Protein AF-A0AAV6Y197-F1 (afdb_monomer)

Radius of gyration: 21.22 Å; Cα contacts (8 Å, |Δi|>4): 62; chains: 1; bounding box: 51×35×57 Å

Sequence (113 aa):
MANDCEKQSDVDSFADTYMKIGVFINETTAGVHAKMVNIRNQAKENGSEVSEREIVKQTLGKRIGYEKGLGYGVVPSKYIKRSTCESLQVEALKEKLSITKEELQDATSRIKS

Organism: NCBI:txid168488

Mean predicted aligned error: 14.8 Å

Secondary structure (DSSP, 8-state):
---------HHHHHHHHHEETTEESSHHHHHHHHHHHHHHHHHHHTT----HHHHHHHHH-EETTEESSSS-----TT-S-----THHHHHHHHHHHHHHHHHHHHHHHHHH-

Foldseek 3Di:
DDPPPPPQQLLNLLCVVQDDPNHGVDPVSVVLSVQLVVVVVVCVVVVHDDGSLNSQCVSQPDDVQDRPRSPPPRPPPVPPDDPPCVVVVVVVVVVVVVVVVVVVVVVVVVVVD

Structure (mmCIF, N/CA/C/O backbone):
data_AF-A0AAV6Y197-F1
#
_entry.id   AF-A0AAV6Y197-F1
#
loop_
_atom_site.group_PDB
_atom_site.id
_atom_site.type_symbol
_atom_site.label_atom_id
_atom_site.label_alt_id
_atom_site.label_comp_id
_atom_site.label_asym_id
_atom_site.label_entity_id
_atom_site.label_seq_id
_atom_site.pdbx_PDB_ins_code
_atom_site.Cartn_x
_atom_site.Cartn_y
_atom_site.Cartn_z
_atom_site.occupancy
_atom_site.B_iso_or_equiv
_atom_site.auth_seq_id
_atom_site.auth_comp_id
_atom_site.auth_asym_id
_atom_site.auth_atom_id
_atom_site.pdbx_PDB_model_num
ATOM 1 N N . MET A 1 1 ? 28.888 -10.326 6.689 1.00 34.94 1 MET A N 1
ATOM 2 C CA . MET A 1 1 ? 27.894 -9.491 7.393 1.00 34.94 1 MET A CA 1
ATOM 3 C C . MET A 1 1 ? 26.581 -9.741 6.681 1.00 34.94 1 MET A C 1
ATOM 5 O O . MET A 1 1 ? 26.529 -9.533 5.477 1.00 34.94 1 MET A O 1
ATOM 9 N N . ALA A 1 2 ? 25.623 -10.387 7.346 1.00 41.53 2 ALA A N 1
ATOM 10 C CA . ALA A 1 2 ? 24.343 -10.715 6.728 1.00 41.53 2 ALA A CA 1
ATOM 11 C C . ALA A 1 2 ? 23.599 -9.401 6.479 1.00 41.53 2 ALA A C 1
ATOM 13 O O . ALA A 1 2 ? 23.417 -8.630 7.415 1.00 41.53 2 ALA A O 1
ATOM 14 N N . ASN A 1 3 ? 23.255 -9.121 5.224 1.00 40.81 3 ASN A N 1
ATOM 15 C CA . ASN A 1 3 ? 22.403 -7.988 4.897 1.00 40.81 3 ASN A CA 1
ATOM 16 C C . ASN A 1 3 ? 21.025 -8.296 5.478 1.00 40.81 3 ASN A C 1
ATOM 18 O O . ASN A 1 3 ? 20.341 -9.202 4.995 1.00 40.81 3 ASN A O 1
ATOM 22 N N . ASP A 1 4 ? 20.660 -7.592 6.544 1.00 43.62 4 ASP A N 1
ATOM 23 C CA . ASP A 1 4 ? 19.300 -7.590 7.049 1.00 43.62 4 ASP A CA 1
ATOM 24 C C . ASP A 1 4 ? 18.406 -7.091 5.914 1.00 43.62 4 ASP A C 1
ATOM 26 O O . ASP A 1 4 ? 18.463 -5.937 5.498 1.00 43.62 4 ASP A O 1
ATOM 30 N N . CYS A 1 5 ? 17.645 -8.019 5.337 1.00 46.06 5 CYS A N 1
ATOM 31 C CA . CYS A 1 5 ? 16.545 -7.720 4.440 1.00 46.06 5 CYS A CA 1
ATOM 32 C C . CYS A 1 5 ? 15.578 -6.857 5.247 1.00 46.06 5 CYS A C 1
ATOM 34 O O . CYS A 1 5 ? 14.839 -7.378 6.086 1.00 46.06 5 CYS A O 1
ATOM 36 N N . GLU A 1 6 ? 15.675 -5.541 5.063 1.00 50.16 6 GLU A N 1
ATOM 37 C CA . GLU A 1 6 ? 14.764 -4.560 5.632 1.00 50.16 6 GLU A CA 1
ATOM 38 C C . GLU A 1 6 ? 13.358 -5.027 5.256 1.00 50.16 6 GLU A C 1
ATOM 40 O O . GLU A 1 6 ? 12.983 -5.061 4.082 1.00 50.16 6 GLU A O 1
ATOM 45 N N . LYS A 1 7 ? 12.626 -5.565 6.235 1.00 58.94 7 LYS A N 1
ATOM 46 C CA . LYS A 1 7 ? 11.301 -6.119 5.981 1.00 58.94 7 LYS A CA 1
ATOM 47 C C . LYS A 1 7 ? 10.396 -4.941 5.661 1.00 58.94 7 LYS A C 1
ATOM 49 O O . LYS A 1 7 ? 9.956 -4.257 6.582 1.00 58.94 7 LYS A O 1
ATOM 54 N N . GLN A 1 8 ? 10.141 -4.719 4.373 1.00 67.31 8 GLN A N 1
ATOM 55 C CA . GLN A 1 8 ? 9.135 -3.771 3.912 1.00 67.31 8 GLN A CA 1
ATOM 56 C C . GLN A 1 8 ? 7.836 -4.048 4.673 1.00 67.31 8 GLN A C 1
ATOM 58 O O . GLN A 1 8 ? 7.389 -5.196 4.763 1.00 67.31 8 GLN A O 1
ATOM 63 N N . SER A 1 9 ? 7.264 -3.010 5.275 1.00 86.19 9 SER A N 1
ATOM 64 C CA . SER A 1 9 ? 6.025 -3.137 6.035 1.00 86.19 9 SER A CA 1
ATOM 65 C C . SER A 1 9 ? 4.879 -3.597 5.125 1.00 86.19 9 SER A C 1
ATOM 67 O O . SER A 1 9 ? 4.806 -3.204 3.959 1.00 86.19 9 SER A O 1
ATOM 69 N N . ASP A 1 10 ? 3.957 -4.416 5.643 1.00 85.38 10 ASP A N 1
ATOM 70 C CA . ASP A 1 10 ? 2.822 -4.933 4.860 1.00 85.38 10 ASP A CA 1
ATOM 71 C C . ASP A 1 10 ? 1.900 -3.792 4.366 1.00 85.38 10 ASP A C 1
ATOM 73 O O . ASP A 1 10 ? 1.362 -3.853 3.261 1.00 85.38 10 ASP A O 1
ATOM 77 N N . VAL A 1 11 ? 1.738 -2.720 5.150 1.00 88.62 11 VAL A N 1
ATOM 78 C CA . VAL A 1 11 ? 0.953 -1.531 4.749 1.00 88.62 11 VAL A CA 1
ATOM 79 C C . VAL A 1 11 ? 1.676 -0.723 3.669 1.00 88.62 11 VAL A C 1
ATOM 81 O O . VAL A 1 11 ? 1.032 -0.208 2.757 1.00 88.62 11 VAL A O 1
ATOM 84 N N . ASP A 1 12 ? 3.003 -0.643 3.738 1.00 89.62 12 ASP A N 1
ATOM 85 C CA . ASP A 1 12 ? 3.796 0.101 2.757 1.00 89.62 12 ASP A CA 1
ATOM 86 C C . ASP A 1 12 ? 3.824 -0.682 1.430 1.00 89.62 12 ASP A C 1
ATOM 88 O O . ASP A 1 12 ? 3.598 -0.120 0.363 1.00 89.62 12 ASP A O 1
ATOM 92 N N . SER A 1 13 ? 3.914 -2.014 1.507 1.00 86.12 13 SER A N 1
ATOM 93 C CA . SER A 1 13 ? 3.750 -2.921 0.361 1.00 86.12 13 SER A CA 1
ATOM 94 C C . SER A 1 13 ? 2.376 -2.777 -0.306 1.00 86.12 13 SER A C 1
ATOM 96 O O . SER A 1 13 ? 2.260 -2.846 -1.533 1.00 86.12 13 SER A O 1
ATOM 98 N N . PHE A 1 14 ? 1.313 -2.565 0.482 1.00 88.31 14 PHE A N 1
ATOM 99 C CA . PHE A 1 14 ? -0.005 -2.235 -0.060 1.00 88.31 14 PHE A CA 1
ATOM 100 C C . PHE A 1 14 ? 0.037 -0.913 -0.836 1.00 88.31 14 PHE A C 1
ATOM 102 O O . PHE A 1 14 ? -0.457 -0.864 -1.962 1.00 88.31 14 PHE A O 1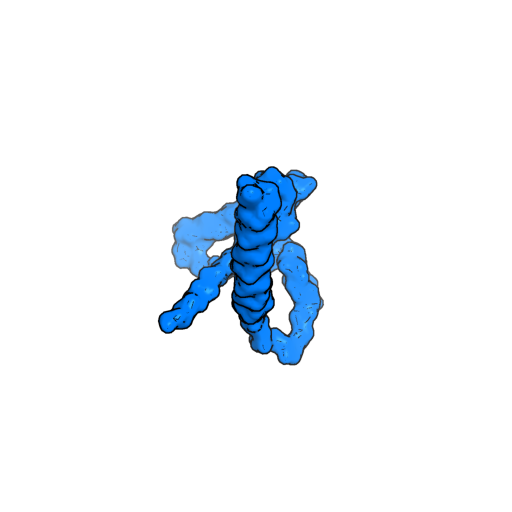
ATOM 109 N N . ALA A 1 15 ? 0.641 0.141 -0.280 1.00 90.06 15 ALA A N 1
ATOM 110 C CA . ALA A 1 15 ? 0.762 1.423 -0.971 1.00 90.06 15 ALA A CA 1
ATOM 111 C C . ALA A 1 15 ? 1.499 1.272 -2.309 1.00 90.06 15 ALA A C 1
ATOM 113 O O . ALA A 1 15 ? 0.951 1.652 -3.340 1.00 90.06 15 ALA A O 1
ATOM 114 N N . ASP A 1 16 ? 2.655 0.607 -2.314 1.00 87.94 16 ASP A N 1
ATOM 115 C CA . ASP A 1 16 ? 3.461 0.372 -3.517 1.00 87.94 16 ASP A CA 1
ATOM 116 C C . ASP A 1 16 ? 2.687 -0.402 -4.596 1.00 87.94 16 ASP A C 1
ATOM 118 O O . ASP A 1 16 ? 2.770 -0.090 -5.784 1.00 87.94 16 ASP A O 1
ATOM 122 N N . THR A 1 17 ? 1.874 -1.380 -4.185 1.00 86.19 17 THR A N 1
ATOM 123 C CA . THR A 1 17 ? 1.067 -2.197 -5.106 1.00 86.19 17 THR A CA 1
ATOM 124 C C . THR A 1 17 ? -0.051 -1.392 -5.770 1.00 86.19 17 THR A C 1
ATOM 126 O O . THR A 1 17 ? -0.365 -1.610 -6.943 1.00 86.19 17 THR A O 1
ATOM 129 N N . TYR A 1 18 ? -0.685 -0.481 -5.027 1.00 88.31 18 TYR A N 1
ATOM 130 C CA . TYR A 1 18 ? -1.836 0.291 -5.509 1.00 88.31 18 TYR A CA 1
ATOM 131 C C . TYR A 1 18 ? -1.495 1.734 -5.885 1.00 88.31 18 TYR A C 1
ATOM 133 O O . TYR A 1 18 ? -2.408 2.514 -6.164 1.00 88.31 18 TYR A O 1
ATOM 141 N N . MET A 1 19 ? -0.212 2.090 -5.932 1.00 88.25 19 MET A N 1
ATOM 142 C CA . MET A 1 19 ? 0.271 3.367 -6.442 1.00 88.25 19 MET A CA 1
ATOM 143 C C . MET A 1 19 ? 0.819 3.217 -7.861 1.00 88.25 19 MET A C 1
ATOM 145 O O . MET A 1 19 ? 1.544 2.287 -8.200 1.00 88.25 19 MET A O 1
ATOM 149 N N . LYS A 1 20 ? 0.496 4.186 -8.714 1.00 90.19 20 LYS A N 1
ATOM 150 C CA . LYS A 1 20 ? 1.049 4.338 -10.055 1.00 90.19 20 LYS A CA 1
ATOM 151 C C . LYS A 1 20 ? 1.548 5.768 -10.207 1.00 90.19 20 LYS A C 1
ATOM 153 O O . LYS A 1 20 ? 0.771 6.707 -10.079 1.00 90.19 20 LYS A O 1
ATOM 158 N N . ILE A 1 21 ? 2.845 5.932 -10.483 1.00 88.75 21 ILE A N 1
ATOM 159 C CA . ILE A 1 21 ? 3.488 7.252 -10.656 1.00 88.75 21 ILE A CA 1
ATOM 160 C C . ILE A 1 21 ? 3.233 8.149 -9.421 1.00 88.75 21 ILE A C 1
ATOM 162 O O . ILE A 1 21 ? 2.861 9.311 -9.527 1.00 88.75 21 ILE A O 1
ATOM 166 N N . GLY A 1 22 ? 3.371 7.581 -8.218 1.00 88.75 22 GLY A N 1
ATOM 167 C CA . GLY A 1 22 ? 3.209 8.330 -6.967 1.00 88.75 22 GLY A CA 1
ATOM 168 C C . GLY A 1 22 ? 1.763 8.651 -6.562 1.00 88.75 22 GLY A C 1
ATOM 169 O O . GLY A 1 22 ? 1.567 9.352 -5.575 1.00 88.75 22 GLY A O 1
ATOM 170 N N . VAL A 1 23 ? 0.752 8.146 -7.278 1.00 92.38 23 VAL A N 1
ATOM 171 C CA . VAL A 1 23 ? -0.669 8.380 -6.963 1.00 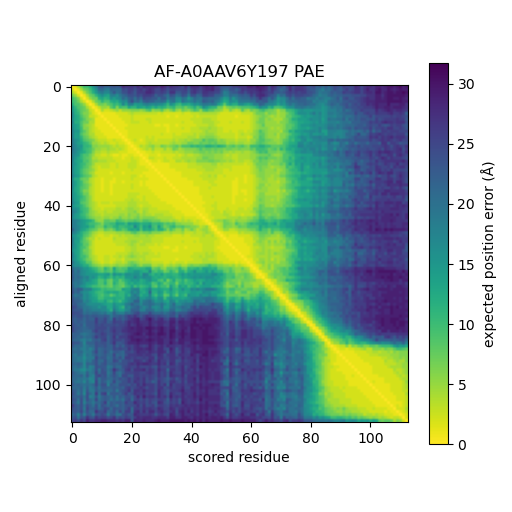92.38 23 VAL A CA 1
ATOM 172 C C . VAL A 1 23 ? -1.409 7.053 -6.839 1.00 92.38 23 VAL A C 1
ATOM 174 O O . VAL A 1 23 ? -1.151 6.123 -7.599 1.00 92.38 23 VAL A O 1
ATOM 177 N N . PHE A 1 24 ? -2.345 6.953 -5.894 1.00 92.75 24 PHE A N 1
ATOM 178 C CA . PHE A 1 24 ? -3.213 5.780 -5.781 1.00 92.75 24 PHE A CA 1
ATOM 179 C C . PHE A 1 24 ? -4.060 5.581 -7.039 1.00 92.75 24 PHE A C 1
ATOM 181 O O . PHE A 1 24 ? -4.573 6.537 -7.618 1.00 92.75 24 PHE A O 1
ATOM 188 N N . ILE A 1 25 ? -4.252 4.322 -7.433 1.00 91.12 25 ILE A N 1
ATOM 189 C CA . ILE A 1 25 ? -5.021 3.955 -8.630 1.00 91.12 25 ILE A CA 1
ATOM 190 C C . ILE A 1 25 ? -6.477 4.446 -8.541 1.00 91.12 25 ILE A C 1
ATOM 192 O O . ILE A 1 25 ? -7.075 4.767 -9.566 1.00 91.12 25 ILE A O 1
ATOM 196 N N . ASN A 1 26 ? -7.063 4.501 -7.340 1.00 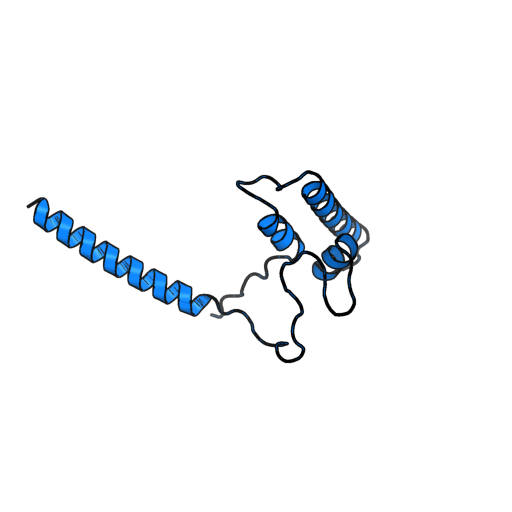92.19 26 ASN A N 1
ATOM 197 C CA . ASN A 1 26 ? -8.386 5.084 -7.112 1.00 92.19 26 ASN A CA 1
ATOM 198 C C . ASN A 1 26 ? -8.571 5.605 -5.673 1.00 92.19 26 ASN A C 1
ATOM 200 O O . ASN A 1 26 ? -7.829 5.250 -4.752 1.00 92.19 26 ASN A O 1
ATOM 204 N N . GLU A 1 27 ? -9.614 6.410 -5.462 1.00 94.31 27 GLU A N 1
ATOM 205 C CA . GLU A 1 27 ? -9.954 6.981 -4.150 1.00 94.31 27 GLU A CA 1
ATOM 206 C C . GLU A 1 27 ? -10.239 5.913 -3.090 1.00 94.31 27 GLU A C 1
ATOM 208 O O . GLU A 1 27 ? -9.875 6.074 -1.927 1.00 94.31 27 GLU A O 1
ATOM 213 N N . THR A 1 28 ? -10.837 4.783 -3.478 1.00 91.00 28 THR A N 1
ATOM 214 C CA . THR A 1 28 ? -11.097 3.674 -2.553 1.00 91.00 28 THR A CA 1
ATOM 215 C C . THR A 1 28 ? -9.795 3.110 -1.984 1.00 91.00 28 THR A C 1
ATOM 217 O O . THR A 1 28 ? -9.694 2.911 -0.777 1.00 91.00 28 THR A O 1
ATOM 220 N N . THR A 1 29 ? -8.774 2.895 -2.819 1.00 91.25 29 THR A N 1
ATOM 221 C CA . THR A 1 29 ? -7.450 2.416 -2.393 1.00 91.25 29 THR A CA 1
ATOM 222 C C . THR A 1 29 ? -6.733 3.434 -1.513 1.00 91.25 29 THR A C 1
ATOM 224 O O . THR A 1 29 ? -6.171 3.047 -0.490 1.00 91.25 29 THR A O 1
ATOM 227 N N . ALA A 1 30 ? -6.843 4.728 -1.830 1.00 93.75 30 ALA A N 1
ATOM 228 C CA . ALA A 1 30 ? -6.319 5.796 -0.982 1.00 93.75 30 ALA A CA 1
ATOM 229 C C . ALA A 1 30 ? -6.997 5.810 0.401 1.00 93.75 30 ALA A C 1
ATOM 231 O O . ALA A 1 30 ? -6.321 5.873 1.426 1.00 93.75 30 ALA A O 1
ATOM 232 N N . GLY A 1 31 ? -8.328 5.681 0.446 1.00 95.31 31 GLY A N 1
ATOM 233 C CA . GLY A 1 31 ? -9.093 5.621 1.694 1.00 95.31 31 GLY A CA 1
ATOM 234 C C . GLY A 1 31 ? -8.778 4.378 2.531 1.00 95.31 31 GLY A C 1
ATOM 235 O O . GLY A 1 31 ? -8.665 4.459 3.754 1.00 95.31 31 GLY A O 1
ATOM 236 N N . VAL A 1 32 ? -8.572 3.231 1.881 1.00 93.31 32 VAL A N 1
ATOM 237 C CA . VAL A 1 32 ? -8.128 1.993 2.535 1.00 93.31 32 VAL A CA 1
ATOM 238 C C . VAL A 1 32 ? -6.739 2.170 3.153 1.00 93.31 32 VAL A C 1
ATOM 240 O O . VAL A 1 32 ? -6.565 1.851 4.327 1.00 93.31 32 VAL A O 1
ATOM 243 N N . HIS A 1 33 ? -5.776 2.734 2.418 1.00 94.31 33 HIS A N 1
ATOM 244 C CA . HIS A 1 33 ? -4.444 3.019 2.958 1.00 94.31 33 HIS A CA 1
ATOM 245 C C . HIS A 1 33 ? -4.504 4.006 4.137 1.00 94.31 33 HIS A C 1
ATOM 247 O O . HIS A 1 33 ? -3.919 3.755 5.189 1.00 94.31 33 HIS A O 1
ATOM 253 N N . ALA A 1 34 ? -5.280 5.088 4.015 1.00 95.44 34 ALA A N 1
ATOM 254 C CA . ALA A 1 34 ? -5.473 6.050 5.101 1.00 95.44 34 ALA A CA 1
ATOM 255 C C . ALA A 1 34 ? -6.050 5.386 6.365 1.00 95.44 34 ALA A C 1
ATOM 257 O O . ALA A 1 34 ? -5.633 5.696 7.483 1.00 95.44 34 ALA A O 1
ATOM 258 N N . LYS A 1 35 ? -6.964 4.422 6.202 1.00 95.31 35 LYS A N 1
ATOM 259 C CA . LYS A 1 35 ? -7.498 3.633 7.317 1.00 95.31 35 LYS A CA 1
ATOM 260 C C . LYS A 1 35 ? -6.432 2.742 7.964 1.00 95.31 35 LYS A C 1
ATOM 262 O O . LYS A 1 35 ? -6.388 2.687 9.190 1.00 95.31 35 LYS A O 1
ATOM 267 N N . MET A 1 36 ? -5.560 2.099 7.180 1.00 94.38 36 MET A N 1
ATOM 268 C CA . MET A 1 36 ? -4.428 1.326 7.717 1.00 94.38 36 MET A CA 1
ATOM 269 C C . MET A 1 36 ? -3.496 2.208 8.559 1.00 94.38 36 MET A C 1
ATOM 271 O O . MET A 1 36 ? -3.171 1.857 9.692 1.00 94.38 36 MET A O 1
ATOM 275 N N . VAL A 1 37 ? -3.127 3.387 8.046 1.00 94.88 37 VAL A N 1
ATOM 276 C CA . VAL A 1 37 ? -2.281 4.358 8.763 1.00 94.88 37 VAL A CA 1
ATOM 277 C C . VAL A 1 37 ? -2.945 4.832 10.059 1.00 94.88 37 VAL A C 1
ATOM 279 O O . VAL A 1 37 ? -2.283 4.928 11.089 1.00 94.88 37 VAL A O 1
ATOM 282 N N . ASN A 1 38 ? -4.256 5.076 10.042 1.00 95.62 38 ASN A N 1
ATOM 283 C CA . ASN A 1 38 ? -4.993 5.477 11.239 1.00 95.62 38 ASN A CA 1
ATOM 284 C C . ASN A 1 38 ? -4.959 4.386 12.326 1.00 95.62 38 ASN A C 1
ATOM 286 O O . ASN A 1 38 ? -4.658 4.682 13.478 1.00 95.62 38 ASN A O 1
ATOM 290 N N . ILE A 1 39 ? -5.178 3.116 11.962 1.00 93.62 39 ILE A N 1
ATOM 291 C CA . ILE A 1 39 ? -5.076 1.987 12.905 1.00 93.62 39 ILE A CA 1
ATOM 292 C C . ILE A 1 39 ? -3.655 1.893 13.479 1.00 93.62 39 ILE A C 1
ATOM 294 O O . ILE A 1 39 ? -3.496 1.735 14.689 1.00 93.62 39 ILE A O 1
ATOM 298 N N . ARG A 1 40 ? -2.622 2.044 12.637 1.00 92.69 40 ARG A N 1
ATOM 299 C CA . ARG A 1 40 ? -1.214 2.051 13.068 1.00 92.69 40 ARG A CA 1
ATOM 300 C C . ARG A 1 40 ? -0.948 3.145 14.107 1.00 92.69 40 ARG A C 1
ATOM 302 O O . ARG A 1 40 ? -0.285 2.890 15.109 1.00 92.69 40 ARG A O 1
ATOM 309 N N . ASN A 1 41 ? -1.467 4.351 13.884 1.00 93.06 41 ASN A N 1
ATOM 310 C CA . ASN A 1 41 ? -1.287 5.479 14.799 1.00 93.06 41 ASN A CA 1
ATOM 311 C C . ASN A 1 41 ? -2.049 5.277 16.113 1.00 93.06 41 ASN A C 1
ATOM 313 O O . ASN A 1 41 ? -1.459 5.437 17.176 1.00 93.06 41 ASN A O 1
ATOM 317 N N . GLN A 1 42 ? -3.304 4.824 16.057 1.00 94.12 42 GLN A N 1
ATOM 318 C CA . GLN A 1 42 ? -4.082 4.508 17.261 1.00 94.12 42 GLN A CA 1
ATOM 319 C C . GLN A 1 42 ? -3.423 3.414 18.104 1.00 94.12 42 GLN A C 1
ATOM 321 O O . GLN A 1 42 ? -3.416 3.495 19.329 1.00 94.12 42 GLN A O 1
ATOM 326 N N . ALA A 1 43 ? -2.856 2.387 17.466 1.00 90.00 43 ALA A N 1
ATOM 327 C CA . ALA A 1 43 ? -2.126 1.336 18.165 1.00 90.00 43 ALA A CA 1
ATOM 328 C C . ALA A 1 43 ? -0.924 1.916 18.930 1.00 90.00 43 ALA A C 1
ATOM 330 O O . ALA A 1 43 ? -0.769 1.652 20.123 1.00 90.00 43 ALA A O 1
ATOM 331 N N . LYS A 1 44 ? -0.142 2.791 18.281 1.00 88.56 44 LYS A N 1
ATOM 332 C CA . LYS A 1 44 ? 0.987 3.497 18.908 1.00 88.56 44 LYS A CA 1
ATOM 333 C C . LYS A 1 44 ? 0.551 4.384 20.074 1.00 88.56 44 LYS A C 1
ATOM 335 O O . LYS A 1 44 ? 1.187 4.346 21.122 1.00 88.56 44 LYS A O 1
ATOM 340 N N . GLU A 1 45 ? -0.525 5.150 19.911 1.00 90.56 45 GLU A N 1
ATOM 341 C CA . GLU A 1 45 ? -1.064 6.037 20.953 1.00 90.56 45 GLU A CA 1
ATOM 342 C C . GLU A 1 45 ? -1.574 5.259 22.172 1.00 90.56 45 GLU A C 1
ATOM 344 O O . GLU A 1 45 ? -1.344 5.662 23.309 1.00 90.56 45 GLU A O 1
ATOM 349 N N . ASN A 1 46 ? -2.203 4.104 21.946 1.00 88.81 46 ASN A N 1
ATOM 350 C CA . ASN A 1 46 ? -2.729 3.244 23.006 1.00 88.81 46 ASN A CA 1
ATOM 351 C C . ASN A 1 46 ? -1.670 2.317 23.633 1.00 88.81 46 ASN A C 1
ATOM 353 O O . ASN A 1 46 ? -2.011 1.496 24.484 1.00 88.81 46 ASN A O 1
ATOM 357 N N . GLY A 1 47 ? -0.407 2.388 23.192 1.00 85.00 47 GLY A N 1
ATOM 358 C CA . GLY A 1 47 ? 0.655 1.469 23.620 1.00 85.00 47 GLY A CA 1
ATOM 359 C C . GLY A 1 47 ? 0.399 0.007 23.229 1.00 85.00 47 GLY A C 1
ATOM 360 O O . GLY A 1 47 ? 0.975 -0.904 23.819 1.00 85.00 47 GLY A O 1
ATOM 361 N N . SER A 1 48 ? -0.489 -0.227 22.261 1.00 82.12 48 SER A N 1
ATOM 362 C CA . SER A 1 48 ? -0.825 -1.553 21.757 1.00 82.12 48 SER A CA 1
ATOM 363 C C . SER A 1 48 ? 0.096 -1.907 20.596 1.00 82.12 48 SER A C 1
ATOM 365 O O . SER A 1 48 ? 0.175 -1.189 19.600 1.00 82.12 48 SER A O 1
ATOM 367 N N . GLU A 1 49 ? 0.785 -3.039 20.696 1.00 82.06 49 GLU A N 1
ATOM 368 C CA . GLU A 1 49 ? 1.593 -3.553 19.597 1.00 82.06 49 GLU A CA 1
ATOM 369 C C . GLU A 1 49 ? 0.699 -4.341 18.627 1.00 82.06 49 GLU A C 1
ATOM 371 O O . GLU A 1 49 ? 0.433 -5.530 18.804 1.00 82.06 49 GLU A O 1
ATOM 376 N N . VAL A 1 50 ? 0.185 -3.659 17.600 1.00 86.81 50 VAL A N 1
ATOM 377 C CA . VAL A 1 50 ? -0.543 -4.300 16.497 1.00 86.81 50 VAL A CA 1
ATOM 378 C C . VAL A 1 50 ? 0.427 -4.536 15.345 1.00 86.81 50 VAL A C 1
ATOM 380 O O . VAL A 1 50 ? 1.035 -3.602 14.830 1.00 86.81 50 VAL A O 1
ATOM 383 N N . SER A 1 51 ? 0.561 -5.793 14.918 1.00 87.44 51 SER A N 1
ATOM 384 C CA . SER A 1 51 ? 1.406 -6.130 13.768 1.00 87.44 51 SER A CA 1
ATOM 385 C C . SER A 1 51 ? 0.856 -5.539 12.467 1.00 87.44 51 SER A C 1
ATOM 387 O O . SER A 1 51 ? -0.356 -5.547 12.249 1.00 87.44 51 SER A O 1
ATOM 389 N N . GLU A 1 52 ? 1.744 -5.131 11.564 1.00 87.69 52 GLU A N 1
ATOM 390 C CA . GLU A 1 52 ? 1.397 -4.593 10.240 1.00 87.69 52 GLU A CA 1
ATOM 391 C C . GLU A 1 52 ? 0.454 -5.516 9.455 1.00 87.69 52 GLU A C 1
ATOM 393 O O . GLU A 1 52 ? -0.557 -5.073 8.909 1.00 87.69 52 GLU A O 1
ATOM 398 N N . ARG A 1 53 ? 0.703 -6.829 9.499 1.00 84.31 53 ARG A N 1
ATOM 399 C CA . ARG A 1 53 ? -0.177 -7.832 8.890 1.00 84.31 53 ARG A CA 1
ATOM 400 C C . ARG A 1 53 ? -1.600 -7.784 9.433 1.00 84.31 53 ARG A C 1
ATOM 402 O O . ARG A 1 53 ? -2.563 -7.893 8.677 1.00 84.31 53 ARG A O 1
ATOM 409 N N . GLU A 1 54 ? -1.744 -7.634 10.746 1.00 86.56 54 GLU A N 1
ATOM 410 C CA . GLU A 1 54 ? -3.056 -7.571 11.386 1.00 86.56 54 GLU A CA 1
ATOM 411 C C . GLU A 1 54 ? -3.792 -6.280 11.005 1.00 86.56 54 GLU A C 1
ATOM 413 O O . GLU A 1 54 ? -4.991 -6.335 10.736 1.00 86.56 54 GLU A O 1
ATOM 418 N N . ILE A 1 55 ? -3.084 -5.155 10.856 1.00 90.12 55 ILE A N 1
ATOM 419 C CA . ILE A 1 55 ? -3.651 -3.902 10.330 1.00 90.12 55 ILE A CA 1
ATOM 420 C C . ILE A 1 55 ? -4.210 -4.118 8.920 1.00 90.12 55 ILE A C 1
ATOM 422 O O . ILE A 1 55 ? -5.365 -3.778 8.629 1.00 90.12 55 ILE A O 1
ATOM 426 N N . VAL A 1 56 ? -3.417 -4.728 8.037 1.00 87.81 56 VAL A N 1
ATOM 427 C CA . VAL A 1 56 ? -3.838 -4.984 6.657 1.00 87.81 56 VAL A CA 1
ATOM 428 C C . VAL A 1 56 ? -5.032 -5.940 6.615 1.00 87.81 56 VAL A C 1
ATOM 430 O O . VAL A 1 56 ? -6.019 -5.678 5.923 1.00 87.81 56 VAL A O 1
ATOM 433 N N . LYS A 1 57 ? -5.005 -7.002 7.422 1.00 86.25 57 LYS A N 1
ATOM 434 C CA . LYS A 1 57 ? -6.088 -7.983 7.536 1.00 86.25 57 LYS A CA 1
ATOM 435 C C . LYS A 1 57 ? -7.383 -7.385 8.085 1.00 86.25 57 LYS A C 1
ATOM 437 O O . LYS A 1 57 ? -8.455 -7.728 7.586 1.00 86.25 57 LYS A O 1
ATOM 442 N N . GLN A 1 58 ? -7.313 -6.489 9.067 1.00 88.19 58 GLN A N 1
ATOM 443 C CA . GLN A 1 58 ? -8.486 -5.768 9.574 1.00 88.19 58 GLN A CA 1
ATOM 444 C C . GLN A 1 58 ? -9.094 -4.850 8.511 1.00 88.19 58 GLN A C 1
ATOM 446 O O . GLN A 1 58 ? -10.315 -4.707 8.433 1.00 88.19 58 GLN A O 1
ATOM 451 N N . THR A 1 59 ? -8.253 -4.246 7.669 1.00 89.94 59 THR A N 1
ATOM 452 C CA . THR A 1 59 ? -8.701 -3.257 6.683 1.00 89.94 59 THR A CA 1
ATOM 453 C C . THR A 1 59 ? -9.254 -3.905 5.413 1.00 89.94 59 THR A C 1
ATOM 455 O O . THR A 1 59 ? -10.325 -3.527 4.943 1.00 89.94 59 THR A O 1
ATOM 458 N N . LEU A 1 60 ? -8.549 -4.898 4.865 1.00 86.38 60 LEU A N 1
ATOM 459 C CA . LEU A 1 60 ? -8.919 -5.594 3.624 1.00 86.38 60 LEU A CA 1
ATOM 460 C C . LEU A 1 60 ? -9.872 -6.771 3.867 1.00 86.38 60 LEU A C 1
ATOM 462 O O . LEU A 1 60 ? -10.537 -7.254 2.943 1.00 86.38 60 LEU A O 1
ATOM 466 N N . GLY A 1 61 ? -9.952 -7.226 5.117 1.00 83.38 61 GLY A N 1
ATOM 467 C CA . GLY A 1 61 ? -10.672 -8.418 5.522 1.00 83.38 61 GLY A CA 1
ATOM 468 C C . GLY A 1 61 ? -9.919 -9.709 5.190 1.00 83.38 61 GLY A C 1
ATOM 469 O O . GLY A 1 61 ? -8.896 -9.743 4.502 1.00 83.38 61 GLY A O 1
ATOM 470 N N . LYS A 1 62 ? -10.483 -10.821 5.659 1.00 74.50 62 LYS A N 1
ATOM 471 C CA . LYS A 1 62 ? -9.978 -12.174 5.419 1.00 74.50 62 LYS A CA 1
ATOM 472 C C . LYS A 1 62 ? -11.048 -13.010 4.723 1.00 74.50 62 LYS A C 1
ATOM 474 O O . LYS A 1 62 ? -12.231 -12.903 5.040 1.00 74.50 62 LYS A O 1
ATOM 479 N N . ARG A 1 63 ? -10.639 -13.868 3.789 1.00 66.25 63 ARG A N 1
ATOM 480 C CA . ARG A 1 63 ? -11.439 -15.025 3.361 1.00 66.25 63 ARG A CA 1
ATOM 481 C C . ARG A 1 63 ? -10.804 -16.288 3.936 1.00 66.25 63 ARG A C 1
ATOM 483 O O . ARG A 1 63 ? -9.634 -16.287 4.316 1.00 66.25 63 ARG A O 1
ATOM 490 N N . ILE A 1 64 ? -11.577 -17.365 4.047 1.00 67.75 64 ILE A N 1
ATOM 491 C CA . ILE A 1 64 ? -11.053 -18.646 4.540 1.00 67.75 64 ILE A CA 1
ATOM 492 C C . ILE A 1 64 ? -9.841 -19.028 3.675 1.00 67.75 64 ILE A C 1
ATOM 494 O O . ILE A 1 64 ? -9.961 -19.157 2.462 1.00 67.75 64 ILE A O 1
ATOM 498 N N . GLY A 1 65 ? -8.668 -19.141 4.302 1.00 66.19 65 GLY A N 1
ATOM 499 C CA . GLY A 1 65 ? -7.425 -19.542 3.639 1.00 66.19 65 GLY A CA 1
ATOM 500 C C . GLY A 1 65 ? -6.606 -18.449 2.933 1.00 66.19 65 GLY A C 1
ATOM 501 O O . GLY A 1 65 ? -5.516 -18.781 2.481 1.00 66.19 65 GLY A O 1
ATOM 502 N N . TYR A 1 66 ? -7.046 -17.180 2.846 1.00 68.06 66 TYR A N 1
ATOM 503 C CA . TYR A 1 66 ? -6.196 -16.100 2.302 1.00 68.06 66 TYR A CA 1
ATOM 504 C C . TYR A 1 66 ? -6.559 -14.685 2.801 1.00 68.06 66 TYR A C 1
ATOM 506 O O . TYR A 1 66 ? -7.726 -14.362 3.051 1.00 68.06 66 TYR A O 1
ATOM 514 N N . GLU A 1 67 ? -5.541 -13.833 2.939 1.00 67.81 67 GLU A N 1
ATOM 515 C CA . GLU A 1 67 ? -5.673 -12.403 3.258 1.00 67.81 67 GLU A CA 1
ATOM 516 C C . GLU A 1 67 ? -5.854 -11.603 1.963 1.00 67.81 67 GLU A C 1
ATOM 518 O O . GLU A 1 67 ? -5.126 -11.799 0.987 1.00 67.81 67 GLU A O 1
ATOM 523 N N . LYS A 1 68 ? -6.870 -10.735 1.909 1.00 69.88 68 LYS A N 1
ATOM 524 C CA . LYS A 1 68 ? -7.182 -9.996 0.682 1.00 69.88 68 LYS A CA 1
ATOM 525 C C . LYS A 1 68 ? -6.130 -8.930 0.392 1.00 69.88 68 LYS A C 1
ATOM 527 O O . LYS A 1 68 ? -5.624 -8.300 1.303 1.00 69.88 68 LYS A O 1
ATOM 532 N N . GLY A 1 69 ? -5.886 -8.688 -0.896 1.00 65.69 69 GLY A N 1
ATOM 533 C CA . GLY A 1 69 ? -5.323 -7.440 -1.418 1.00 65.69 69 GLY A CA 1
ATOM 534 C C . GLY A 1 69 ? -3.815 -7.218 -1.283 1.00 65.69 69 GLY A C 1
ATOM 535 O O . GLY A 1 69 ? -3.354 -6.230 -1.831 1.00 65.69 69 GLY A O 1
ATOM 536 N N . LEU A 1 70 ? -3.045 -8.134 -0.689 1.00 66.69 70 LEU A N 1
ATOM 537 C CA . LEU A 1 70 ? -1.569 -8.080 -0.692 1.00 66.69 70 LEU A CA 1
ATOM 538 C C . LEU A 1 70 ? -0.912 -8.807 -1.886 1.00 66.69 70 LEU A C 1
ATOM 540 O O . LEU A 1 70 ? 0.302 -8.935 -1.953 1.00 66.69 70 LEU A O 1
ATOM 544 N N . GLY A 1 71 ? -1.700 -9.368 -2.810 1.00 63.91 71 GLY A N 1
ATOM 545 C CA . GLY A 1 71 ? -1.162 -10.103 -3.964 1.00 63.91 71 GLY A CA 1
ATOM 546 C C . GLY A 1 71 ? -0.528 -11.467 -3.640 1.00 63.91 71 GLY A C 1
ATOM 547 O O . GLY A 1 71 ? -0.139 -12.179 -4.557 1.00 63.91 71 GLY A O 1
ATOM 548 N N . TYR A 1 72 ? -0.493 -11.894 -2.371 1.00 63.94 72 TYR A N 1
ATOM 549 C CA . TYR A 1 72 ? 0.156 -13.145 -1.940 1.00 63.94 72 TYR A CA 1
ATOM 550 C C . TYR A 1 72 ? -0.518 -14.453 -2.399 1.00 63.94 72 TYR A C 1
ATOM 552 O O . TYR A 1 72 ? 0.018 -15.534 -2.152 1.00 63.94 72 TYR A O 1
ATOM 560 N N . GLY A 1 73 ? -1.674 -14.391 -3.070 1.00 61.81 73 GLY A N 1
A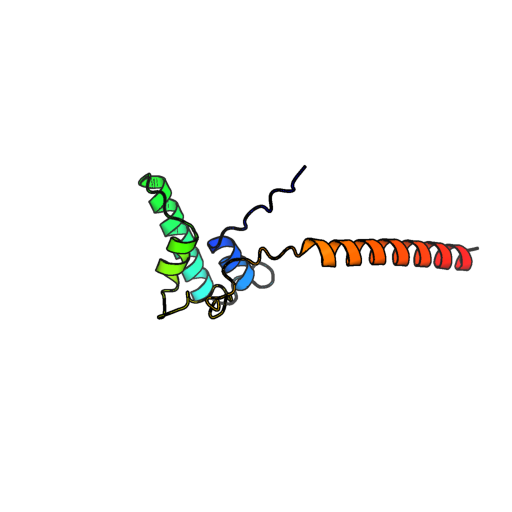TOM 561 C CA . GLY A 1 73 ? -2.433 -15.579 -3.470 1.00 61.81 73 GLY A CA 1
ATOM 562 C C . GLY A 1 73 ? -2.809 -16.480 -2.282 1.00 61.81 73 GLY A C 1
ATOM 563 O O . GLY A 1 73 ? -2.718 -16.094 -1.117 1.00 61.81 73 GLY A O 1
ATOM 564 N N . VAL A 1 74 ? -3.261 -17.703 -2.565 1.00 56.09 74 VAL A N 1
ATOM 565 C CA . VAL A 1 74 ? -3.348 -18.742 -1.529 1.00 56.09 74 VAL A CA 1
ATOM 566 C C . VAL A 1 74 ? -1.926 -19.220 -1.272 1.00 56.09 74 VAL A C 1
ATOM 568 O O . VAL A 1 74 ? -1.345 -19.858 -2.146 1.00 56.09 74 VAL A O 1
ATOM 571 N N . VAL A 1 75 ? -1.371 -18.933 -0.092 1.00 57.38 75 VAL A N 1
ATOM 572 C CA . VAL A 1 75 ? -0.077 -19.495 0.319 1.00 57.38 75 VAL A CA 1
ATOM 573 C C . VAL A 1 75 ? -0.274 -21.003 0.481 1.00 57.38 75 VAL A C 1
ATOM 575 O O . VAL A 1 75 ? -0.959 -21.427 1.418 1.00 57.38 75 VAL A O 1
ATOM 578 N N . PRO A 1 76 ? 0.265 -21.851 -0.411 1.00 53.53 76 PRO A N 1
ATOM 579 C CA . PRO A 1 76 ? 0.027 -23.277 -0.300 1.00 53.53 76 PRO A CA 1
ATOM 580 C C . PRO A 1 76 ? 0.763 -23.782 0.945 1.00 53.53 76 PRO A C 1
ATOM 582 O O . PRO A 1 76 ? 1.921 -23.433 1.174 1.00 53.53 76 PRO A O 1
ATOM 585 N N . SER A 1 77 ? 0.098 -24.624 1.741 1.00 59.12 77 SER A N 1
ATOM 586 C CA . SER A 1 77 ? 0.542 -25.090 3.072 1.00 59.12 77 SER A CA 1
ATOM 587 C C . SER A 1 77 ? 1.982 -25.642 3.130 1.00 59.12 77 SER A C 1
ATOM 589 O O . SER A 1 77 ? 2.579 -25.684 4.204 1.00 59.12 77 SER A O 1
ATOM 591 N N . LYS A 1 78 ? 2.562 -26.029 1.989 1.00 61.19 78 LYS A N 1
ATOM 592 C CA . LYS A 1 78 ? 3.923 -26.569 1.866 1.00 61.19 78 LYS A CA 1
ATOM 593 C C . LYS A 1 78 ? 5.024 -25.502 1.721 1.00 61.19 78 LYS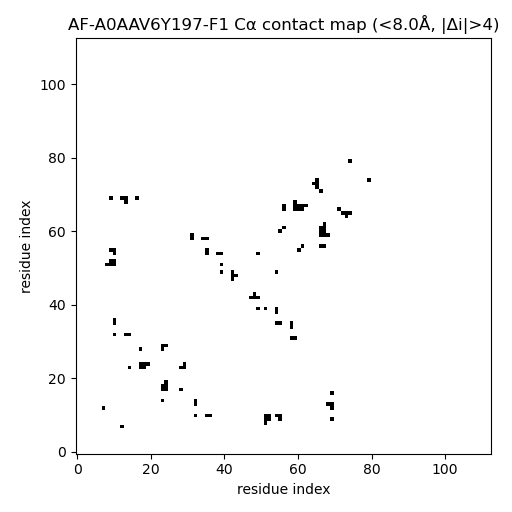 A C 1
ATOM 595 O O . LYS A 1 78 ? 6.197 -25.855 1.774 1.00 61.19 78 LYS A O 1
ATOM 600 N N . TYR A 1 79 ? 4.684 -24.218 1.564 1.00 51.62 79 TYR A N 1
ATOM 601 C CA . TYR A 1 79 ? 5.641 -23.132 1.281 1.00 51.62 79 TYR A CA 1
ATOM 602 C C . TYR A 1 79 ? 5.865 -22.163 2.450 1.0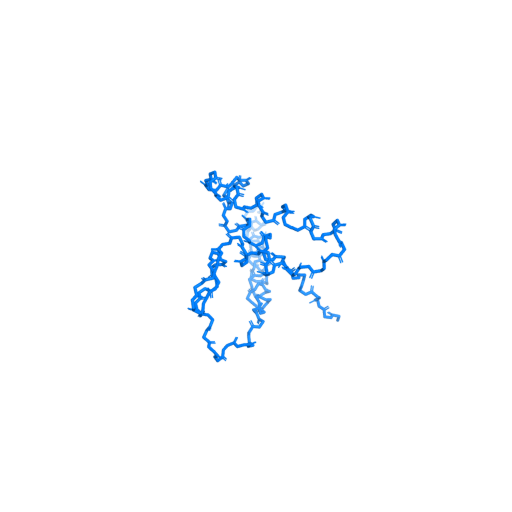0 51.62 79 TYR A C 1
ATOM 604 O O . TYR A 1 79 ? 6.261 -21.023 2.236 1.00 51.62 79 TYR A O 1
ATOM 612 N N . ILE A 1 80 ? 5.705 -22.613 3.699 1.00 51.16 80 ILE A N 1
ATOM 613 C CA . ILE A 1 80 ? 5.999 -21.798 4.900 1.00 51.16 80 ILE A CA 1
ATOM 614 C C . ILE A 1 80 ? 7.481 -21.350 4.971 1.00 51.16 80 ILE A C 1
ATOM 616 O O . ILE A 1 80 ? 7.851 -20.533 5.808 1.00 51.16 80 ILE A O 1
ATOM 620 N N . LYS A 1 81 ? 8.352 -21.799 4.059 1.00 50.81 81 LYS A N 1
ATOM 621 C CA . LYS A 1 81 ? 9.728 -21.306 3.943 1.00 50.81 81 LYS A CA 1
ATOM 622 C C . LYS A 1 81 ? 10.138 -21.104 2.487 1.00 50.81 81 LYS A C 1
ATOM 624 O O . LYS A 1 81 ? 10.761 -21.977 1.894 1.00 50.81 81 LYS A O 1
ATOM 629 N N . ARG A 1 82 ? 9.864 -19.931 1.928 1.00 43.62 82 ARG A N 1
ATOM 630 C CA . ARG A 1 82 ? 10.740 -19.336 0.911 1.00 43.62 82 ARG A CA 1
ATOM 631 C C . ARG A 1 82 ? 10.851 -17.849 1.197 1.00 43.62 82 ARG A C 1
ATOM 633 O O . ARG A 1 82 ? 10.029 -17.059 0.762 1.00 43.62 82 ARG A O 1
ATOM 640 N N . SER A 1 83 ? 11.884 -17.506 1.962 1.00 49.53 83 SER A N 1
ATOM 641 C CA . SER A 1 83 ? 12.521 -16.202 1.821 1.00 49.53 83 SER A CA 1
ATOM 642 C C . SER A 1 83 ? 12.867 -16.051 0.339 1.00 49.53 83 SER A C 1
ATOM 644 O O . SER A 1 83 ? 13.610 -16.873 -0.209 1.00 49.53 83 SER A O 1
ATOM 646 N N . THR A 1 84 ? 12.241 -15.096 -0.340 1.00 45.72 84 THR A N 1
ATOM 647 C CA . THR A 1 84 ? 12.592 -14.709 -1.703 1.00 45.72 84 THR A CA 1
ATOM 648 C C . THR A 1 84 ? 13.947 -14.025 -1.644 1.00 45.72 84 THR A C 1
ATOM 650 O O . THR A 1 84 ? 14.055 -12.812 -1.517 1.00 45.72 84 THR A O 1
ATOM 653 N N . CYS A 1 85 ? 15.011 -14.823 -1.706 1.00 49.03 85 CYS A N 1
ATOM 654 C CA . CYS A 1 85 ? 16.344 -14.326 -2.004 1.00 49.03 85 CYS A CA 1
ATOM 655 C C . CYS A 1 85 ? 16.375 -13.926 -3.487 1.00 49.03 85 CYS A C 1
ATOM 657 O O . CYS A 1 85 ? 16.876 -14.647 -4.346 1.00 49.03 85 CYS A O 1
ATOM 659 N N . GLU A 1 86 ? 15.792 -12.767 -3.780 1.00 55.41 86 GLU A N 1
ATOM 660 C CA . GLU A 1 86 ? 15.880 -12.047 -5.057 1.00 55.41 86 GLU A CA 1
ATOM 661 C C . GLU A 1 86 ? 17.342 -11.666 -5.392 1.00 55.41 86 GLU A C 1
ATOM 663 O O . GLU A 1 86 ? 17.685 -11.348 -6.529 1.00 55.41 86 GLU A O 1
ATOM 668 N N . SER A 1 87 ? 18.241 -11.794 -4.408 1.00 62.03 87 SER A N 1
ATOM 669 C CA . SER A 1 87 ? 19.649 -11.404 -4.470 1.00 62.03 87 SER A CA 1
ATOM 670 C C . SER A 1 87 ? 20.461 -12.110 -5.561 1.00 62.03 87 SER A C 1
ATOM 672 O O . SER A 1 87 ? 21.361 -11.492 -6.113 1.00 62.03 87 SER A O 1
ATOM 674 N N . LEU A 1 88 ? 20.179 -13.374 -5.905 1.00 61.84 88 LEU A N 1
ATOM 675 C CA . LEU A 1 88 ? 21.012 -14.096 -6.885 1.00 61.84 88 LEU A CA 1
ATOM 676 C C . LEU A 1 88 ? 20.764 -13.645 -8.332 1.00 61.84 88 LEU A C 1
ATOM 678 O O . LEU A 1 88 ? 21.697 -13.598 -9.129 1.00 61.84 88 LEU A O 1
ATOM 682 N N . GLN A 1 89 ? 19.522 -13.300 -8.682 1.00 75.00 89 GLN A N 1
ATOM 683 C CA . GLN A 1 89 ? 19.198 -12.839 -10.036 1.00 75.00 89 GLN A CA 1
ATOM 684 C C . GLN A 1 89 ? 19.634 -11.389 -10.248 1.00 75.00 89 GLN A C 1
ATOM 686 O O . GLN A 1 89 ? 20.136 -11.049 -11.317 1.00 75.00 89 GLN A O 1
ATOM 691 N N . VAL A 1 90 ? 19.497 -10.551 -9.218 1.00 77.88 90 VAL A N 1
ATOM 692 C CA . VAL A 1 90 ? 19.897 -9.141 -9.269 1.00 77.88 90 VAL A CA 1
ATOM 693 C C . VAL A 1 90 ? 21.412 -8.994 -9.416 1.00 77.88 90 VAL A C 1
ATOM 695 O O . VAL A 1 90 ? 21.856 -8.208 -10.249 1.00 77.88 90 VAL A O 1
ATOM 698 N N . GLU A 1 91 ? 22.215 -9.773 -8.685 1.00 79.50 91 GLU A N 1
ATOM 699 C CA . GLU A 1 91 ? 23.678 -9.722 -8.827 1.00 79.50 91 GLU A CA 1
ATOM 700 C C . GLU A 1 91 ? 24.140 -10.213 -10.208 1.00 79.50 91 GLU A C 1
ATOM 702 O O . GLU A 1 91 ? 24.948 -9.547 -10.854 1.00 79.50 91 GLU A O 1
ATOM 707 N N . ALA A 1 92 ? 23.541 -11.287 -10.734 1.00 84.19 92 ALA A N 1
ATOM 708 C CA . ALA A 1 92 ? 23.837 -11.765 -12.088 1.00 84.19 92 ALA A CA 1
ATOM 709 C C . ALA A 1 92 ? 23.476 -10.736 -13.179 1.00 84.19 92 ALA A C 1
ATOM 711 O O . ALA A 1 92 ? 24.134 -10.660 -14.218 1.00 84.19 92 ALA A O 1
ATOM 712 N N . LEU A 1 93 ? 22.424 -9.939 -12.968 1.00 86.00 93 LEU A N 1
ATOM 713 C CA . LEU A 1 93 ? 22.049 -8.858 -13.881 1.00 86.00 93 LEU A CA 1
ATOM 714 C C . LEU A 1 93 ? 22.988 -7.652 -13.764 1.00 86.00 93 LEU A C 1
ATOM 716 O O . LEU A 1 93 ? 23.338 -7.069 -14.789 1.00 86.00 93 LEU A O 1
ATOM 720 N N . LYS A 1 94 ? 23.438 -7.299 -12.553 1.00 90.25 94 LYS A N 1
ATOM 721 C CA . LYS A 1 94 ? 24.421 -6.225 -12.337 1.00 90.25 94 LYS A CA 1
ATOM 722 C C . LYS A 1 94 ? 25.768 -6.539 -12.984 1.00 90.25 94 LYS A C 1
ATOM 724 O O . LYS A 1 94 ? 26.332 -5.665 -13.639 1.00 90.25 94 LYS A O 1
ATOM 729 N N . GLU A 1 95 ? 26.254 -7.773 -12.846 1.00 93.50 95 GLU A N 1
ATOM 730 C CA . GLU A 1 95 ? 27.509 -8.215 -13.463 1.00 93.50 95 GLU A CA 1
ATOM 731 C C . GLU A 1 95 ? 27.44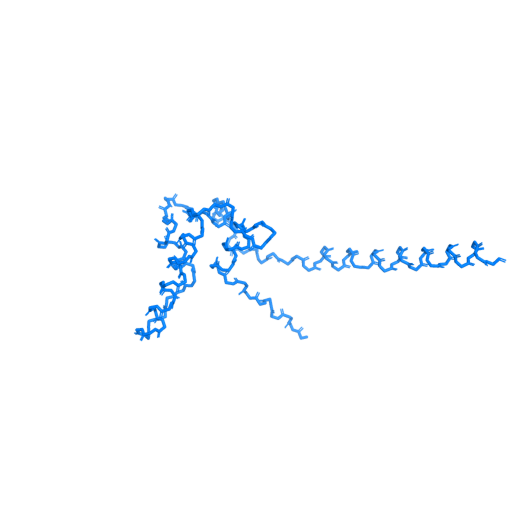4 -8.090 -14.991 1.00 93.50 95 GLU A C 1
ATOM 733 O O . GLU A 1 95 ? 28.286 -7.433 -15.605 1.00 93.50 95 GLU A O 1
ATOM 738 N N . LYS A 1 96 ? 26.375 -8.612 -15.606 1.00 95.81 96 LYS A N 1
ATOM 739 C CA . LYS A 1 96 ? 26.141 -8.477 -17.052 1.00 95.81 96 LYS A CA 1
ATOM 740 C C . LYS A 1 96 ? 26.077 -7.018 -17.500 1.00 95.81 96 LYS A C 1
ATOM 742 O O . LYS A 1 96 ? 26.630 -6.668 -18.540 1.00 95.81 96 LYS A O 1
ATOM 747 N N . LEU A 1 97 ? 25.424 -6.158 -16.721 1.00 95.38 97 LEU A N 1
ATOM 748 C CA . LEU A 1 97 ? 25.305 -4.736 -17.037 1.00 95.38 97 LEU A CA 1
ATOM 749 C C . LEU A 1 97 ? 26.674 -4.041 -17.012 1.00 95.38 97 LEU A C 1
ATOM 751 O O . LEU A 1 97 ? 26.968 -3.254 -17.909 1.00 95.38 97 LEU A O 1
ATOM 755 N N . SER A 1 98 ? 27.534 -4.375 -16.046 1.00 95.38 98 SER A N 1
ATOM 756 C CA . SER A 1 98 ? 28.908 -3.859 -15.987 1.00 95.38 98 SER A CA 1
ATOM 757 C C . SER A 1 98 ? 29.723 -4.256 -17.219 1.00 95.38 98 SER A C 1
ATOM 759 O O . SER A 1 98 ? 30.331 -3.391 -17.845 1.00 95.38 98 SER A O 1
ATOM 761 N N . ILE A 1 99 ? 29.672 -5.535 -17.606 1.00 96.56 99 ILE A N 1
ATOM 762 C CA . ILE A 1 99 ? 30.409 -6.062 -18.767 1.00 96.56 99 ILE A CA 1
ATOM 763 C C . ILE A 1 99 ? 29.969 -5.352 -20.053 1.00 96.56 99 ILE A C 1
ATOM 765 O O . ILE A 1 99 ? 30.789 -4.787 -20.771 1.00 96.56 99 ILE A O 1
ATOM 769 N N . THR A 1 100 ? 28.659 -5.295 -20.310 1.00 94.12 100 THR A N 1
ATOM 770 C CA . THR A 1 100 ? 28.129 -4.649 -21.527 1.00 94.12 100 THR A CA 1
ATOM 771 C C . THR A 1 100 ? 28.459 -3.156 -21.604 1.00 94.12 100 THR A C 1
ATOM 773 O O . THR A 1 100 ? 28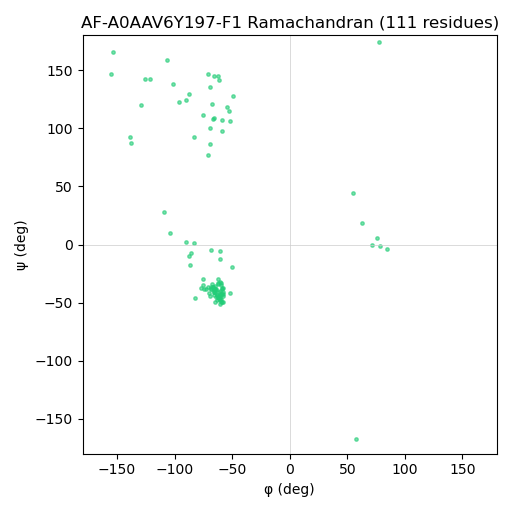.620 -2.602 -22.692 1.00 94.12 100 THR A O 1
ATOM 776 N N . LYS A 1 101 ? 28.585 -2.486 -20.453 1.00 96.56 101 LYS A N 1
ATOM 777 C CA . LYS A 1 101 ? 28.976 -1.078 -20.385 1.00 96.56 101 LYS A CA 1
ATOM 778 C C . LYS A 1 101 ? 30.442 -0.876 -20.772 1.00 96.56 101 LYS A C 1
ATOM 780 O O . LYS A 1 101 ? 30.731 0.070 -21.503 1.00 96.56 101 LYS A O 1
ATOM 785 N N . GLU A 1 102 ? 31.343 -1.744 -20.312 1.00 97.00 102 GLU A N 1
ATOM 786 C CA . GLU A 1 102 ? 32.758 -1.717 -20.710 1.00 97.00 102 GLU A CA 1
ATOM 787 C C . GLU A 1 102 ? 32.932 -1.998 -22.205 1.00 97.00 102 GLU A C 1
ATOM 789 O O . GLU A 1 102 ? 33.626 -1.243 -22.885 1.00 97.00 102 GLU A O 1
ATOM 794 N N . GLU A 1 103 ? 32.238 -3.004 -22.745 1.00 96.69 103 GLU A N 1
ATOM 795 C CA . GLU A 1 103 ? 32.267 -3.320 -24.181 1.00 96.69 103 GLU A CA 1
ATOM 796 C C . GLU A 1 103 ? 31.806 -2.134 -25.040 1.00 96.69 103 GLU A C 1
ATOM 798 O O . GLU A 1 103 ? 32.424 -1.802 -26.054 1.00 96.69 103 GLU A O 1
ATOM 803 N N . LEU A 1 104 ? 30.741 -1.447 -24.615 1.00 95.12 104 LEU A N 1
ATOM 804 C CA . LEU A 1 104 ? 30.243 -0.261 -25.307 1.00 95.12 104 LEU A CA 1
ATOM 805 C C . LEU A 1 104 ? 31.244 0.901 -25.239 1.00 95.12 104 LEU A C 1
ATOM 807 O O . LEU A 1 104 ? 31.414 1.638 -26.215 1.00 95.12 104 LEU A O 1
ATOM 811 N N . GLN A 1 105 ? 31.919 1.080 -24.103 1.00 94.69 105 GLN A N 1
ATOM 812 C CA . GLN A 1 105 ? 32.930 2.121 -23.934 1.00 94.69 105 GLN A CA 1
ATOM 813 C C . GLN A 1 105 ? 34.186 1.850 -24.782 1.00 94.69 105 GLN A C 1
ATOM 815 O O . GLN A 1 105 ? 34.740 2.779 -25.375 1.00 94.69 105 GLN A O 1
ATOM 820 N N . ASP A 1 106 ? 34.605 0.589 -24.900 1.00 94.62 106 ASP A N 1
ATOM 821 C CA . ASP A 1 106 ? 35.698 0.183 -25.788 1.00 94.62 106 ASP A CA 1
ATOM 822 C C . ASP A 1 106 ? 35.320 0.410 -27.260 1.00 94.62 106 ASP A C 1
ATOM 824 O O . ASP A 1 106 ? 36.033 1.094 -27.996 1.00 94.62 106 ASP A O 1
ATOM 828 N N . ALA A 1 107 ? 34.140 -0.060 -27.680 1.00 94.38 107 ALA A N 1
ATOM 829 C CA . ALA A 1 107 ? 33.657 0.114 -29.049 1.00 94.38 107 ALA A CA 1
ATOM 830 C C . ALA A 1 107 ? 33.526 1.595 -29.444 1.00 94.38 107 ALA A C 1
ATOM 832 O O . ALA A 1 107 ? 33.936 1.996 -30.534 1.00 94.38 107 ALA A O 1
ATOM 833 N N . THR A 1 108 ? 32.998 2.433 -28.550 1.00 93.19 108 THR A N 1
ATOM 834 C CA . THR A 1 108 ? 32.886 3.880 -28.792 1.00 93.19 108 THR A CA 1
ATOM 835 C C . THR A 1 108 ? 34.247 4.565 -28.859 1.00 93.19 108 THR A C 1
ATOM 837 O O . THR A 1 108 ? 34.426 5.450 -29.693 1.00 93.19 108 THR A O 1
ATOM 840 N N . SER A 1 109 ? 35.225 4.139 -28.056 1.00 90.81 109 SER A N 1
ATOM 841 C CA . SER A 1 109 ? 36.596 4.666 -28.118 1.00 90.81 109 SER A CA 1
ATOM 842 C C . SER A 1 109 ? 37.291 4.298 -29.430 1.00 90.81 109 SER A C 1
ATOM 844 O O . SER A 1 109 ? 37.985 5.133 -30.003 1.00 90.81 109 SER A O 1
ATOM 846 N N . ARG A 1 110 ? 37.038 3.093 -29.961 1.00 90.00 110 ARG A N 1
ATOM 847 C CA . ARG A 1 110 ? 37.554 2.651 -31.270 1.00 90.00 110 ARG A CA 1
ATOM 848 C C . ARG A 1 110 ? 36.962 3.420 -32.448 1.00 90.00 110 ARG A C 1
ATOM 850 O O . ARG A 1 110 ? 37.659 3.626 -33.427 1.00 90.00 110 ARG A O 1
ATOM 857 N N . ILE A 1 111 ? 35.693 3.823 -32.366 1.00 91.81 111 ILE A N 1
ATOM 858 C CA . ILE A 1 111 ? 35.024 4.618 -33.414 1.00 91.81 111 ILE A CA 1
ATOM 859 C C . ILE A 1 111 ? 35.481 6.083 -33.389 1.00 91.81 111 ILE A C 1
ATOM 861 O O . ILE A 1 111 ? 35.444 6.764 -34.409 1.00 91.81 111 ILE A O 1
ATOM 865 N N . LYS A 1 112 ? 35.847 6.594 -32.208 1.00 86.19 112 LYS A N 1
ATOM 866 C CA . LYS A 1 112 ? 36.232 7.997 -32.005 1.00 86.19 112 LYS A CA 1
ATOM 867 C C . LYS A 1 112 ? 37.728 8.263 -32.244 1.00 86.19 112 LYS A C 1
ATOM 869 O O . LYS A 1 112 ? 38.119 9.430 -32.242 1.00 86.19 112 LYS A O 1
ATOM 874 N N . SER A 1 113 ? 38.524 7.201 -32.395 1.00 60.28 113 SER A N 1
ATOM 875 C CA . SER A 1 113 ? 39.924 7.205 -32.845 1.00 60.28 113 SER A CA 1
ATOM 876 C C . SER A 1 113 ? 40.010 7.139 -34.364 1.00 60.28 113 SER A C 1
ATOM 878 O O . SER A 1 113 ? 41.075 7.565 -34.861 1.00 60.28 113 SER A O 1
#

Nearest PDB structures (foldseek):
  8tnm-assembly1_A  TM=3.945E-01  e=7.866E+00  synthetic construct

pLDDT: mean 79.6, std 16.78, range [34.94, 97.0]

Solvent-accessible surface area (backbone atoms only — not comparable to full-atom values): 6950 Å² total; per-residue (Å²): 132,85,78,77,74,77,75,75,49,54,58,56,52,40,49,62,73,46,38,55,97,94,37,55,78,42,70,67,59,45,53,50,50,52,49,37,53,50,53,55,49,52,24,59,75,69,73,42,92,72,54,50,62,56,44,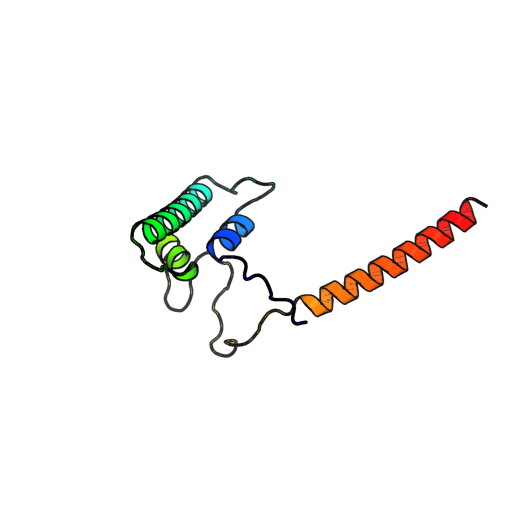44,36,70,70,59,32,72,52,96,80,35,65,47,84,70,80,68,61,69,69,58,90,88,56,89,78,69,81,80,73,60,60,66,62,53,52,56,49,52,54,53,51,54,52,55,50,51,54,50,53,52,54,50,52,64,73,75,103